Protein AF-A0A9X4FGM4-F1 (afdb_monomer)

Solvent-accessible surface area (backbone atoms only — not comparable to full-atom values): 10279 Å² total; per-residue (Å²): 134,78,68,78,56,78,51,83,60,66,92,68,90,66,92,83,73,80,74,96,60,88,72,71,85,72,79,73,73,54,65,43,44,48,38,51,39,52,28,69,88,76,61,44,23,30,30,37,65,46,74,53,48,68,68,55,47,49,51,38,71,42,81,42,56,21,63,42,98,87,69,48,78,53,60,82,31,46,36,78,42,80,44,76,50,78,39,76,88,40,33,34,37,36,30,43,30,38,48,74,35,33,28,45,73,53,75,38,69,45,71,40,80,47,83,37,43,97,84,68,48,40,59,68,69,50,69,38,90,89,20,75,43,57,55,49,53,51,54,30,56,77,68,76,46,80,72,73,74,75,60,62,82,64,71,73,61,84,86,71,99,46,58,78,38,76,73,126

Nearest PDB structures (foldseek):
  7z6a-assembly1_A  TM=3.683E-01  e=1.193E+00  Weissella viridescens
  1xe4-assembly1_A  TM=3.041E-01  e=6.621E-01  Weissella viridescens

Sequence (168 aa):
FLLVMIHLISDCTHLTQCPKLLVRIIKLPPDALYLYWVSLINTQFYVTKYTVSEDVKSLMARKSLYQNRDGSLGNVCYRTEFVFGLLPNGQAKVWLRGCGEIIYLTELAPDKVMDRDSHGFGVEKYKQPGSSLERIHKRAEDAGVLIDPIPWDKVNKVYSMEEIKPLN

Structure (mmCIF, N/CA/C/O backbone):
data_AF-A0A9X4FGM4-F1
#
_entry.id   AF-A0A9X4FGM4-F1
#
loop_
_atom_site.group_PDB
_atom_site.id
_atom_site.type_symbol
_atom_site.label_atom_id
_atom_site.label_alt_id
_atom_site.label_comp_id
_atom_site.label_asym_id
_atom_site.label_entity_id
_atom_site.label_seq_id
_atom_site.pdbx_PDB_ins_code
_atom_site.Cartn_x
_atom_site.Cartn_y
_atom_site.Cartn_z
_atom_site.occupancy
_atom_site.B_iso_or_equiv
_atom_site.auth_seq_id
_atom_site.auth_comp_id
_atom_site.auth_asym_id
_atom_site.auth_atom_id
_atom_site.pdbx_PDB_model_num
ATOM 1 N N . PHE A 1 1 ? 0.627 7.701 11.545 1.00 33.66 1 PHE A N 1
ATOM 2 C CA . PHE A 1 1 ? 0.024 6.738 10.614 1.00 33.66 1 PHE A CA 1
ATOM 3 C C . PHE A 1 1 ? 0.966 5.559 10.470 1.00 33.66 1 PHE A C 1
ATOM 5 O O . PHE A 1 1 ? 2.142 5.798 10.240 1.00 33.66 1 PHE A O 1
ATOM 12 N N . LEU A 1 2 ? 0.428 4.344 10.631 1.00 32.22 2 LEU A N 1
ATOM 13 C CA . LEU A 1 2 ? 1.041 3.039 10.351 1.00 32.22 2 LEU A CA 1
ATOM 14 C C . LEU A 1 2 ? 2.107 2.500 11.332 1.00 32.22 2 LEU A C 1
ATOM 16 O O . LEU A 1 2 ? 3.240 2.967 11.374 1.00 32.22 2 LEU A O 1
ATOM 20 N N . LEU A 1 3 ? 1.739 1.443 12.067 1.00 26.88 3 LEU A N 1
ATOM 21 C CA . LEU A 1 3 ? 2.671 0.403 12.506 1.00 26.88 3 LEU A CA 1
ATOM 22 C C . LEU A 1 3 ? 2.619 -0.684 11.424 1.00 26.88 3 LEU A C 1
ATOM 24 O O . LEU A 1 3 ? 1.567 -1.285 11.216 1.00 26.88 3 LEU A O 1
ATOM 28 N N . VAL A 1 4 ? 3.718 -0.885 10.699 1.00 33.59 4 VAL A N 1
ATOM 29 C CA . VAL A 1 4 ? 3.819 -1.894 9.638 1.00 33.59 4 VAL A CA 1
ATOM 30 C C . VAL A 1 4 ? 4.694 -3.022 10.153 1.00 33.59 4 VAL A C 1
ATOM 32 O O . VAL A 1 4 ? 5.883 -2.815 10.382 1.00 33.59 4 VAL A O 1
ATOM 35 N N . MET A 1 5 ? 4.128 -4.215 10.316 1.00 29.6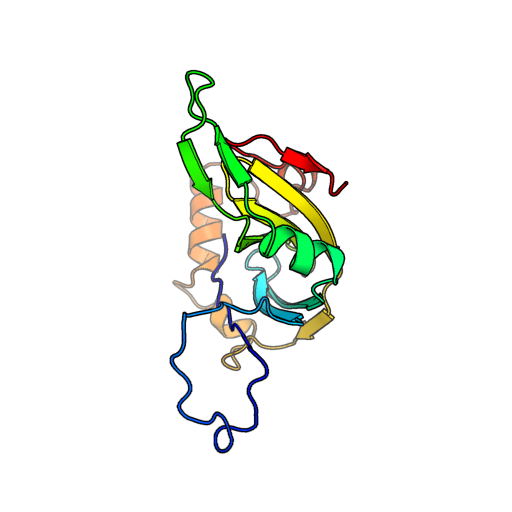6 5 MET A N 1
ATOM 36 C CA . MET A 1 5 ? 4.920 -5.426 10.500 1.00 29.66 5 MET A CA 1
ATOM 37 C C . MET A 1 5 ? 4.935 -6.188 9.173 1.00 29.66 5 MET A C 1
ATOM 39 O O . MET A 1 5 ? 4.004 -6.922 8.849 1.00 29.66 5 MET A O 1
ATOM 43 N N . ILE A 1 6 ? 5.982 -5.976 8.374 1.00 35.44 6 ILE A N 1
ATOM 44 C CA . ILE A 1 6 ? 6.169 -6.688 7.106 1.00 35.44 6 ILE A CA 1
ATOM 45 C C . ILE A 1 6 ? 6.677 -8.095 7.426 1.00 35.44 6 ILE A C 1
ATOM 47 O O . ILE A 1 6 ? 7.819 -8.256 7.849 1.00 35.44 6 ILE A O 1
ATOM 51 N N . HIS A 1 7 ? 5.842 -9.113 7.218 1.00 29.67 7 HIS A N 1
ATOM 52 C CA . HIS A 1 7 ? 6.303 -10.498 7.136 1.00 29.67 7 HIS A CA 1
ATOM 53 C C . HIS A 1 7 ? 6.550 -10.834 5.666 1.00 29.67 7 HIS A C 1
ATOM 55 O O . HIS A 1 7 ? 5.620 -11.098 4.908 1.00 29.67 7 HIS A O 1
ATOM 61 N N . LEU A 1 8 ? 7.817 -10.812 5.252 1.00 30.48 8 LEU A N 1
ATOM 62 C CA . LEU A 1 8 ? 8.217 -11.361 3.960 1.00 30.48 8 LEU A CA 1
ATOM 63 C C . LEU A 1 8 ? 8.234 -12.887 4.082 1.00 30.48 8 LEU A C 1
ATOM 65 O O . LEU A 1 8 ? 9.205 -13.464 4.565 1.00 30.48 8 LEU A O 1
ATOM 69 N N . ILE A 1 9 ? 7.146 -13.540 3.676 1.00 30.62 9 ILE A N 1
ATOM 70 C CA . ILE A 1 9 ? 7.119 -14.996 3.526 1.00 30.62 9 ILE A CA 1
ATOM 71 C C . ILE A 1 9 ? 7.691 -15.301 2.139 1.00 30.62 9 ILE A C 1
ATOM 73 O O . ILE A 1 9 ? 7.006 -15.172 1.131 1.00 30.62 9 ILE A O 1
ATOM 77 N N . SER A 1 10 ? 8.977 -15.644 2.084 1.00 31.16 10 SER A N 1
ATOM 78 C CA . SER A 1 10 ? 9.527 -16.378 0.944 1.00 31.16 10 SER A CA 1
ATOM 79 C C . SER A 1 10 ? 9.194 -17.841 1.193 1.00 31.16 10 SER A C 1
ATOM 81 O O . SER A 1 10 ? 9.703 -18.406 2.161 1.00 31.16 10 SER A O 1
ATOM 83 N N . ASP A 1 11 ? 8.351 -18.452 0.362 1.00 29.97 11 ASP A N 1
ATOM 84 C CA . ASP A 1 11 ? 8.099 -19.895 0.409 1.00 29.97 11 ASP A CA 1
ATOM 85 C C . ASP A 1 11 ? 9.379 -20.657 0.019 1.00 29.97 11 ASP A C 1
ATOM 87 O O . ASP A 1 11 ? 9.594 -21.068 -1.114 1.00 29.97 11 ASP A O 1
ATOM 91 N N . CYS A 1 12 ? 10.268 -20.824 0.996 1.00 34.38 12 CYS A N 1
ATOM 92 C CA . CYS A 1 12 ? 11.332 -21.821 1.021 1.00 34.38 12 CYS A CA 1
ATOM 93 C C . CYS A 1 12 ? 11.010 -22.808 2.150 1.00 34.38 12 CYS A C 1
ATOM 95 O O . CYS A 1 12 ? 11.758 -22.952 3.115 1.00 34.38 12 CYS A O 1
ATOM 97 N N . THR A 1 13 ? 9.857 -23.467 2.066 1.00 35.91 13 THR A N 1
ATOM 98 C CA . THR A 1 13 ? 9.323 -24.358 3.110 1.00 35.91 13 THR A CA 1
ATOM 99 C C . THR A 1 13 ? 9.940 -25.765 3.130 1.00 35.91 13 THR A C 1
ATOM 101 O O . THR A 1 13 ? 9.464 -26.624 3.862 1.00 35.91 13 THR A O 1
ATOM 104 N N . HIS A 1 14 ? 11.057 -26.011 2.432 1.00 32.16 14 HIS A N 1
ATOM 105 C CA . HIS A 1 14 ? 11.819 -27.267 2.535 1.00 32.16 14 HIS A CA 1
ATOM 106 C C . HIS A 1 14 ? 13.335 -27.022 2.695 1.00 32.16 14 HIS A C 1
ATOM 108 O O . HIS A 1 14 ? 14.132 -27.165 1.769 1.00 32.16 14 HIS A O 1
ATOM 114 N N . LEU A 1 15 ? 13.744 -26.668 3.917 1.00 38.03 15 LEU A N 1
ATOM 115 C CA . LEU A 1 15 ? 15.121 -26.351 4.342 1.00 38.03 15 LEU A CA 1
ATOM 116 C C . LEU A 1 15 ? 16.092 -27.556 4.443 1.00 38.03 15 LEU A C 1
ATOM 118 O O . LEU A 1 15 ? 16.985 -27.559 5.285 1.00 38.03 15 LEU A O 1
ATOM 122 N N . THR A 1 16 ? 15.992 -28.571 3.581 1.00 36.44 16 THR A N 1
ATOM 123 C CA . THR A 1 16 ? 16.979 -29.679 3.554 1.00 36.44 16 THR A CA 1
ATOM 124 C C . THR A 1 16 ? 17.571 -29.998 2.182 1.00 36.44 16 THR A C 1
ATOM 126 O O . THR A 1 16 ? 18.468 -30.835 2.104 1.00 36.44 16 THR A O 1
ATOM 129 N N . GLN A 1 17 ? 17.171 -29.310 1.106 1.00 38.75 17 GLN A N 1
ATOM 130 C CA . GLN A 1 17 ? 17.656 -29.607 -0.254 1.00 38.75 17 GLN A CA 1
ATOM 131 C C . GLN A 1 17 ? 18.083 -28.381 -1.076 1.00 38.75 17 GLN A C 1
ATOM 133 O O . GLN A 1 17 ? 17.925 -28.359 -2.291 1.00 38.75 17 GLN A O 1
ATOM 138 N N . CYS A 1 18 ? 18.717 -27.384 -0.456 1.00 40.72 18 CYS A N 1
ATOM 139 C CA . CYS A 1 18 ? 19.573 -26.471 -1.221 1.00 40.72 18 CYS A CA 1
ATOM 140 C C . CYS A 1 18 ? 21.009 -27.024 -1.226 1.00 40.72 18 CYS A C 1
ATOM 142 O O . CYS A 1 18 ? 21.715 -26.861 -0.225 1.00 40.72 18 CYS A O 1
ATOM 144 N N . PRO A 1 19 ? 21.469 -27.708 -2.297 1.00 35.81 19 PRO A N 1
ATOM 145 C CA . PRO A 1 19 ? 22.869 -28.089 -2.408 1.00 35.81 19 PRO A CA 1
ATOM 146 C C . PRO A 1 19 ? 23.739 -26.831 -2.361 1.00 35.81 19 PRO A C 1
ATOM 148 O O . PRO A 1 19 ? 23.374 -25.791 -2.911 1.00 35.81 19 PRO A O 1
ATOM 151 N N . LYS A 1 20 ? 24.890 -26.939 -1.686 1.00 38.44 20 LYS A N 1
ATOM 152 C CA . LYS A 1 20 ? 25.944 -25.918 -1.595 1.00 38.44 20 LYS A CA 1
ATOM 153 C C . LYS A 1 20 ? 26.504 -25.600 -2.988 1.00 38.44 20 LYS A C 1
ATOM 155 O O . LYS A 1 20 ? 27.610 -26.003 -3.331 1.00 38.44 20 LYS A O 1
ATOM 160 N N . LEU A 1 21 ? 25.743 -24.885 -3.800 1.00 33.44 21 LEU A N 1
ATOM 161 C CA . LEU A 1 21 ? 26.220 -24.224 -4.998 1.00 33.44 21 LEU A CA 1
ATOM 162 C C . LEU A 1 21 ? 26.424 -22.765 -4.643 1.00 33.44 21 LEU A C 1
ATOM 164 O O . LEU A 1 21 ? 25.517 -22.125 -4.128 1.00 33.44 21 LEU A O 1
ATOM 168 N N . LEU A 1 22 ? 27.642 -22.295 -4.898 1.00 35.16 22 LEU A N 1
ATOM 169 C CA . LEU A 1 22 ? 28.098 -20.910 -4.899 1.00 35.16 22 LEU A CA 1
ATOM 170 C C . LEU A 1 22 ? 26.933 -19.915 -5.103 1.00 35.16 22 LEU A C 1
ATOM 172 O O . LEU A 1 22 ? 26.579 -19.567 -6.231 1.00 35.16 22 LEU A O 1
ATOM 176 N N . VAL A 1 23 ? 26.305 -19.482 -4.006 1.00 36.06 23 VAL A N 1
ATOM 177 C CA . VAL A 1 23 ? 25.155 -18.579 -4.054 1.00 36.06 23 VAL A CA 1
ATOM 178 C C . VAL A 1 23 ? 25.706 -17.197 -4.381 1.00 36.06 23 VAL A C 1
ATOM 180 O O . VAL A 1 23 ? 25.974 -16.382 -3.501 1.00 36.06 23 VAL A O 1
ATOM 183 N N . ARG A 1 24 ? 25.856 -16.891 -5.677 1.00 33.12 24 ARG A N 1
ATOM 184 C CA . ARG A 1 24 ? 25.523 -15.533 -6.114 1.00 33.12 24 ARG A CA 1
ATOM 185 C C . ARG A 1 24 ? 24.129 -15.303 -5.555 1.00 33.12 24 ARG A C 1
ATOM 187 O O . ARG A 1 24 ? 23.237 -16.083 -5.869 1.00 33.12 24 ARG A O 1
ATOM 194 N N . ILE A 1 25 ? 23.968 -14.322 -4.672 1.00 36.69 25 ILE A N 1
ATOM 195 C CA . ILE A 1 25 ? 22.678 -13.979 -4.071 1.00 36.69 25 ILE A CA 1
ATOM 196 C C . ILE A 1 25 ? 21.771 -13.494 -5.207 1.00 36.69 25 ILE A C 1
ATOM 198 O O . ILE A 1 25 ? 21.671 -12.303 -5.487 1.00 36.69 25 ILE A O 1
ATOM 202 N N . ILE A 1 26 ? 21.159 -14.434 -5.920 1.00 42.47 26 ILE A N 1
ATOM 203 C CA . ILE A 1 26 ? 20.037 -14.180 -6.801 1.00 42.47 26 ILE A CA 1
ATOM 204 C C . ILE A 1 26 ? 18.878 -14.008 -5.829 1.00 42.47 26 ILE A C 1
ATOM 206 O O . ILE A 1 26 ? 18.344 -14.982 -5.306 1.00 42.47 26 ILE A O 1
ATOM 210 N N . LYS A 1 27 ? 18.553 -12.753 -5.503 1.00 53.34 27 LYS A N 1
ATOM 211 C CA . LYS A 1 27 ? 17.292 -12.432 -4.835 1.00 53.34 27 LYS A CA 1
ATOM 212 C C . LYS A 1 27 ? 16.185 -12.780 -5.826 1.00 53.34 27 LYS A C 1
ATOM 214 O O . LYS A 1 27 ? 15.872 -11.971 -6.694 1.00 53.34 27 LYS A O 1
ATOM 219 N N . LEU A 1 28 ? 15.672 -14.006 -5.758 1.00 64.06 28 LEU A N 1
ATOM 220 C CA . LEU A 1 28 ? 14.486 -14.373 -6.518 1.00 64.06 28 LEU A CA 1
ATOM 221 C C . LEU A 1 28 ? 13.315 -13.537 -5.978 1.00 64.06 28 LEU A C 1
ATOM 223 O O . LEU A 1 28 ? 13.162 -13.439 -4.756 1.00 64.06 28 LEU A O 1
ATOM 227 N N . PRO A 1 29 ? 12.542 -12.872 -6.851 1.00 74.06 29 PRO A N 1
ATOM 228 C CA . PRO A 1 29 ? 11.355 -12.154 -6.417 1.00 74.06 29 PRO A CA 1
ATOM 229 C C . PRO A 1 29 ? 10.342 -13.149 -5.824 1.00 74.06 29 PRO A C 1
ATOM 231 O O . PRO A 1 29 ? 10.211 -14.255 -6.349 1.00 74.06 29 PRO A O 1
ATOM 234 N N . PRO A 1 30 ? 9.652 -12.795 -4.725 1.00 83.19 30 PRO A N 1
ATOM 235 C CA . PRO A 1 30 ? 8.686 -13.685 -4.089 1.00 83.19 30 PRO A CA 1
ATOM 236 C C . PRO A 1 30 ? 7.471 -13.909 -4.995 1.00 83.19 30 PRO A C 1
ATOM 238 O O . PRO A 1 30 ? 7.131 -13.045 -5.799 1.00 83.19 30 PRO A O 1
ATOM 241 N N . ASP A 1 31 ? 6.777 -15.034 -4.824 1.00 88.69 31 ASP A N 1
ATOM 242 C CA . ASP A 1 31 ? 5.521 -15.303 -5.539 1.00 88.69 31 ASP A CA 1
ATOM 243 C C . ASP A 1 31 ? 4.346 -14.500 -4.971 1.00 88.69 31 ASP A C 1
ATOM 245 O O . ASP A 1 31 ? 3.447 -14.082 -5.703 1.00 88.69 31 ASP A O 1
ATOM 249 N N . ALA A 1 32 ? 4.358 -14.243 -3.662 1.00 91.31 32 ALA A N 1
ATOM 250 C CA . ALA A 1 32 ? 3.354 -13.432 -2.997 1.00 91.31 32 ALA A CA 1
ATOM 251 C C . ALA A 1 32 ? 3.929 -12.656 -1.808 1.00 91.31 32 ALA A C 1
ATOM 253 O O . ALA A 1 32 ? 4.895 -13.066 -1.168 1.00 91.31 32 ALA A O 1
ATOM 254 N N . LEU A 1 33 ? 3.290 -11.534 -1.492 1.00 90.62 33 LEU A N 1
ATOM 255 C CA . LEU A 1 33 ? 3.550 -10.721 -0.312 1.00 90.62 33 LEU A CA 1
ATOM 256 C C . LEU A 1 33 ? 2.293 -10.669 0.546 1.00 90.62 33 LEU A C 1
ATOM 258 O O . LEU A 1 33 ? 1.208 -10.378 0.039 1.00 90.62 33 LEU A O 1
ATOM 262 N N . TYR A 1 34 ? 2.460 -10.902 1.845 1.00 91.62 34 TYR A N 1
ATOM 263 C CA . TYR A 1 34 ? 1.404 -10.740 2.836 1.00 91.62 34 TYR A CA 1
ATOM 264 C C . TYR A 1 34 ? 1.767 -9.614 3.790 1.00 91.62 34 TYR A C 1
ATOM 266 O O . TYR A 1 34 ? 2.865 -9.576 4.347 1.00 91.62 34 TYR A O 1
ATOM 274 N N . LEU A 1 35 ? 0.820 -8.712 4.004 1.00 91.88 35 LEU A N 1
ATOM 275 C CA . LEU A 1 35 ? 0.962 -7.633 4.958 1.00 91.88 35 LEU A CA 1
ATOM 276 C C . LEU A 1 35 ? -0.182 -7.664 5.960 1.00 91.88 35 LEU A C 1
ATOM 278 O O . LEU A 1 35 ? -1.341 -7.518 5.587 1.00 91.88 35 LEU A O 1
ATOM 282 N N . TYR A 1 36 ? 0.172 -7.802 7.232 1.00 92.44 36 TYR A N 1
ATOM 283 C CA . TYR A 1 36 ? -0.750 -7.697 8.354 1.00 92.44 36 TYR A CA 1
ATOM 284 C C . TYR A 1 36 ? -0.599 -6.309 8.955 1.00 92.44 36 TYR A C 1
ATOM 286 O O . TYR A 1 36 ? 0.508 -5.899 9.317 1.00 92.44 36 TYR A O 1
ATOM 294 N N . TRP A 1 37 ? -1.694 -5.562 9.034 1.00 91.00 37 TRP A N 1
ATOM 295 C CA . TRP A 1 37 ? -1.635 -4.180 9.483 1.00 91.00 37 TRP A CA 1
ATOM 296 C C . TRP A 1 37 ? -2.933 -3.731 10.145 1.00 91.00 37 TRP A C 1
ATOM 298 O O . TRP A 1 37 ? -4.001 -4.313 9.961 1.00 91.00 37 TRP A O 1
ATOM 308 N N . VAL A 1 38 ? -2.812 -2.679 10.951 1.00 89.25 38 VAL A N 1
ATOM 309 C CA . VAL A 1 38 ? -3.928 -2.096 11.695 1.00 89.25 38 VAL A CA 1
ATOM 310 C C . VAL A 1 38 ? -4.160 -0.687 11.188 1.00 89.25 38 VAL A C 1
ATOM 312 O O . VAL A 1 38 ? -3.262 0.162 11.230 1.00 89.25 38 VAL A O 1
ATOM 315 N N . SER A 1 39 ? -5.374 -0.420 10.726 1.00 86.94 39 SER A N 1
ATOM 316 C CA . SER A 1 39 ? -5.808 0.946 10.488 1.00 86.94 39 SER A CA 1
ATOM 317 C C . SER A 1 39 ? -6.140 1.575 11.831 1.00 86.94 39 SER A C 1
ATOM 319 O O . SER A 1 39 ? -7.135 1.233 12.459 1.00 86.94 39 SER A O 1
ATOM 321 N N . LEU A 1 40 ? -5.297 2.502 12.286 1.00 82.25 40 LEU A N 1
ATOM 322 C CA . LEU A 1 40 ? -5.530 3.186 13.557 1.00 82.25 40 LEU A CA 1
ATOM 323 C C . LEU A 1 40 ? -6.751 4.117 13.501 1.00 82.25 40 LEU A C 1
ATOM 325 O O . LEU A 1 40 ? -7.358 4.327 14.535 1.00 82.25 40 LEU A O 1
ATOM 329 N N . ILE A 1 41 ? -7.161 4.627 12.332 1.00 78.75 41 ILE A N 1
ATOM 330 C CA . ILE A 1 41 ? -8.301 5.561 12.262 1.00 78.75 41 ILE A CA 1
ATOM 331 C C . ILE A 1 41 ? -9.624 4.875 12.625 1.00 78.75 41 ILE A C 1
ATOM 333 O O . ILE A 1 41 ? -10.357 5.370 13.467 1.00 78.75 41 ILE A O 1
ATOM 337 N N . ASN A 1 42 ? -9.930 3.729 12.012 1.00 81.50 42 ASN A N 1
ATOM 338 C CA . ASN A 1 42 ? -11.151 2.961 12.301 1.00 81.50 42 ASN A CA 1
ATOM 339 C C . ASN A 1 42 ? -10.904 1.748 13.210 1.00 81.50 42 ASN A C 1
ATOM 341 O O . ASN A 1 42 ? -11.820 0.973 13.452 1.00 81.50 42 ASN A O 1
ATOM 345 N N . THR A 1 43 ? -9.679 1.589 13.721 1.00 85.88 43 THR A N 1
ATOM 346 C CA . THR A 1 43 ? -9.242 0.464 14.568 1.00 85.88 43 THR A CA 1
ATOM 347 C C . THR A 1 43 ? -9.661 -0.899 14.004 1.00 85.88 43 THR A C 1
ATOM 349 O O . THR A 1 43 ? -10.206 -1.739 14.715 1.00 85.88 43 THR A O 1
ATOM 352 N N . GLN A 1 44 ? -9.407 -1.105 12.710 1.00 90.50 44 GLN A N 1
ATOM 353 C CA . GLN A 1 44 ? -9.689 -2.358 12.010 1.00 90.50 44 GLN A CA 1
ATOM 354 C C . GLN A 1 44 ? -8.389 -3.058 11.600 1.00 90.50 44 GLN A C 1
ATOM 356 O O . GLN A 1 44 ? -7.404 -2.413 11.227 1.00 90.50 44 GLN A O 1
ATOM 361 N N . PHE A 1 45 ? -8.400 -4.387 11.667 1.00 93.75 45 PHE A N 1
ATOM 362 C CA . PHE A 1 45 ? -7.261 -5.251 11.368 1.00 93.75 45 PHE A CA 1
ATOM 363 C C . PHE A 1 45 ? -7.416 -5.855 9.975 1.00 93.75 45 PHE A C 1
ATOM 365 O O . PHE A 1 45 ? -8.438 -6.479 9.681 1.00 93.75 45 PHE A O 1
ATOM 372 N N . TYR A 1 46 ? -6.408 -5.677 9.127 1.00 94.94 46 TYR A N 1
ATOM 373 C CA . TYR A 1 46 ? -6.454 -6.083 7.729 1.00 94.94 46 TYR A CA 1
ATOM 374 C C . TYR A 1 46 ? -5.271 -6.969 7.358 1.00 94.94 46 TYR A C 1
ATOM 376 O O . TYR A 1 46 ? -4.157 -6.818 7.868 1.00 94.94 46 TYR A O 1
ATOM 384 N N . VAL A 1 47 ? -5.528 -7.860 6.406 1.00 95.56 47 VAL A N 1
ATOM 385 C CA . VAL A 1 47 ? -4.506 -8.583 5.655 1.00 95.56 47 VAL A CA 1
ATOM 386 C C . VAL A 1 47 ? -4.564 -8.109 4.214 1.00 95.56 47 VAL A C 1
ATOM 388 O O . VAL A 1 47 ? -5.621 -8.139 3.589 1.00 95.56 47 VAL A O 1
ATOM 391 N N . THR A 1 48 ? -3.428 -7.692 3.672 1.00 94.81 48 THR A N 1
ATOM 392 C CA . THR A 1 48 ? -3.250 -7.422 2.244 1.00 94.81 48 THR A CA 1
ATOM 393 C C . THR A 1 48 ? -2.417 -8.545 1.647 1.00 94.81 48 THR A C 1
ATOM 395 O O . THR A 1 48 ? -1.341 -8.850 2.161 1.00 94.81 48 THR A O 1
ATOM 398 N N . LYS A 1 49 ? -2.893 -9.136 0.550 1.00 95.62 49 LYS A N 1
ATOM 399 C CA . LYS A 1 49 ? -2.158 -10.130 -0.232 1.00 95.62 49 LYS A CA 1
ATOM 400 C C . LYS A 1 49 ? -1.894 -9.586 -1.628 1.00 95.62 49 LYS A C 1
ATOM 402 O O . LYS A 1 49 ? -2.832 -9.266 -2.351 1.00 95.62 49 LYS A O 1
ATOM 407 N N . TYR A 1 50 ? -0.629 -9.540 -2.026 1.00 95.25 50 TYR A N 1
ATOM 408 C CA . TYR A 1 50 ? -0.230 -9.229 -3.394 1.00 95.25 50 TYR A CA 1
ATOM 409 C C . TYR A 1 50 ? 0.423 -10.453 -4.030 1.00 95.25 50 TYR A C 1
ATOM 411 O O . TYR A 1 50 ? 1.424 -10.943 -3.516 1.00 95.25 50 TYR A O 1
ATOM 419 N N . THR A 1 51 ? -0.137 -10.946 -5.133 1.00 95.44 51 THR A N 1
ATOM 420 C CA . THR A 1 51 ? 0.489 -12.005 -5.941 1.00 95.44 51 THR A CA 1
ATOM 421 C C . THR A 1 51 ? 1.358 -11.338 -6.999 1.00 95.44 51 THR A C 1
ATOM 423 O O . THR A 1 51 ? 0.861 -10.508 -7.759 1.00 95.44 51 THR A O 1
ATOM 426 N N . VAL A 1 52 ? 2.648 -11.665 -7.036 1.00 92.25 52 VAL A N 1
ATOM 427 C CA . VAL A 1 52 ? 3.605 -11.024 -7.943 1.00 92.25 52 VAL A CA 1
ATOM 428 C C . VAL A 1 52 ? 3.496 -11.680 -9.318 1.00 92.25 52 VAL A C 1
ATOM 430 O O . VAL A 1 52 ? 3.816 -12.857 -9.472 1.00 92.25 52 VAL A O 1
ATOM 433 N N . SER A 1 53 ? 3.038 -10.927 -10.319 1.00 94.06 53 SER A N 1
ATOM 434 C CA . SER A 1 53 ? 2.935 -11.427 -11.694 1.00 94.06 53 SER A CA 1
ATOM 435 C C . SER A 1 53 ? 4.310 -11.668 -12.319 1.00 94.06 53 SER A C 1
ATOM 437 O O . SER A 1 53 ? 5.302 -11.042 -11.936 1.00 94.06 53 SER A O 1
ATOM 439 N N . GLU A 1 54 ? 4.367 -12.534 -13.331 1.00 92.25 54 GLU A N 1
ATOM 440 C CA . GLU A 1 54 ? 5.600 -12.791 -14.085 1.00 92.25 54 GLU A CA 1
ATOM 441 C C . GLU A 1 54 ? 6.157 -11.522 -14.748 1.00 92.25 54 GLU A C 1
ATOM 443 O O . GLU A 1 54 ? 7.371 -11.327 -14.759 1.00 92.25 54 GLU A O 1
ATOM 448 N N . ASP A 1 55 ? 5.298 -10.601 -15.198 1.00 93.31 55 ASP A N 1
ATOM 449 C CA . ASP A 1 55 ? 5.728 -9.308 -15.748 1.00 93.31 55 ASP A CA 1
ATOM 450 C C . ASP A 1 55 ? 6.460 -8.466 -14.702 1.00 93.31 55 ASP A C 1
ATOM 452 O O . ASP A 1 55 ? 7.513 -7.887 -14.977 1.00 93.31 55 ASP A O 1
ATOM 456 N N . VAL A 1 56 ? 5.959 -8.451 -13.463 1.00 93.00 56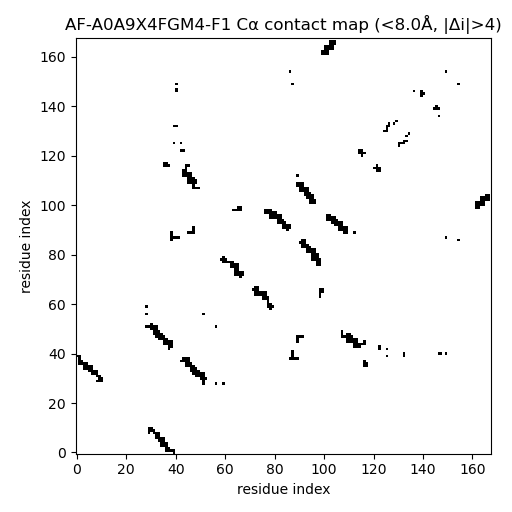 VAL A N 1
ATOM 457 C CA . VAL A 1 56 ? 6.614 -7.749 -12.357 1.00 93.00 56 VAL A CA 1
ATOM 458 C C . VAL A 1 56 ? 7.915 -8.448 -11.972 1.00 93.00 56 VAL A C 1
ATOM 460 O O . VAL A 1 56 ? 8.924 -7.771 -11.789 1.00 93.00 56 VAL A O 1
ATOM 463 N N . LYS A 1 57 ? 7.956 -9.786 -11.924 1.00 90.44 57 LYS A N 1
ATOM 464 C CA . LYS A 1 57 ? 9.206 -10.532 -11.681 1.00 90.44 57 LYS A CA 1
ATOM 465 C C . LYS A 1 57 ? 10.252 -10.248 -12.764 1.00 90.44 57 LYS A C 1
ATOM 467 O O . LYS A 1 57 ? 11.416 -9.997 -12.447 1.00 90.44 57 LYS A O 1
ATOM 472 N N . SER A 1 58 ? 9.834 -10.229 -14.028 1.00 90.69 58 SER A N 1
ATOM 473 C CA . SER A 1 58 ? 10.668 -9.885 -15.182 1.00 90.69 58 SER A CA 1
ATOM 474 C C . SER A 1 58 ? 11.199 -8.455 -15.073 1.00 90.69 58 SER A C 1
ATOM 476 O O . SER A 1 58 ? 12.401 -8.216 -15.211 1.00 90.69 58 SER A O 1
ATOM 478 N N . LEU A 1 59 ? 10.335 -7.503 -14.713 1.00 90.19 59 LEU A N 1
ATOM 479 C CA . LEU A 1 59 ? 10.701 -6.108 -14.490 1.00 90.19 59 LEU A CA 1
ATOM 480 C C . LEU A 1 59 ? 11.711 -5.943 -13.344 1.00 90.19 59 LEU A C 1
ATOM 482 O O . LEU A 1 59 ? 12.661 -5.168 -13.474 1.00 90.19 59 LEU A O 1
ATOM 486 N N . MET A 1 60 ? 11.547 -6.690 -12.250 1.00 89.62 60 MET A N 1
ATOM 487 C CA . MET A 1 60 ? 12.487 -6.704 -11.124 1.00 89.62 60 MET A CA 1
ATOM 488 C C . MET A 1 60 ? 13.854 -7.282 -11.520 1.00 89.62 60 MET A C 1
ATOM 490 O O . MET A 1 60 ? 14.888 -6.795 -11.061 1.00 89.62 60 MET A O 1
ATOM 494 N N . ALA A 1 61 ? 13.876 -8.297 -12.389 1.00 88.75 61 ALA A N 1
ATOM 495 C CA . ALA A 1 61 ? 15.098 -8.924 -12.894 1.00 88.75 61 ALA A CA 1
ATOM 496 C C . ALA A 1 61 ? 15.795 -8.104 -13.998 1.00 88.75 61 ALA A C 1
ATOM 498 O O . ALA A 1 61 ? 16.987 -8.297 -14.271 1.00 88.75 61 ALA A O 1
ATOM 499 N N . ARG A 1 62 ? 15.074 -7.180 -14.642 1.00 88.88 62 ARG A N 1
ATOM 500 C CA . ARG A 1 62 ? 15.590 -6.369 -15.744 1.00 88.88 62 ARG A CA 1
ATOM 501 C C . ARG A 1 62 ? 16.587 -5.324 -15.245 1.00 88.88 62 ARG A C 1
ATOM 503 O O . ARG A 1 62 ? 16.245 -4.389 -14.521 1.00 88.88 62 ARG A O 1
ATOM 510 N N . LYS A 1 63 ? 17.825 -5.441 -15.730 1.00 89.31 63 LYS A N 1
ATOM 511 C CA . LYS A 1 63 ? 18.866 -4.420 -15.560 1.00 89.31 63 LYS A CA 1
ATOM 512 C C . LYS A 1 63 ? 18.432 -3.102 -16.191 1.00 89.31 63 LYS A C 1
ATOM 514 O O . LYS A 1 63 ? 17.962 -3.075 -17.327 1.00 89.31 63 LYS A O 1
ATOM 519 N N . SER A 1 64 ? 18.667 -2.016 -15.473 1.00 86.94 64 SER A N 1
ATOM 520 C CA . SER A 1 64 ? 18.524 -0.649 -15.966 1.00 86.94 64 SER A CA 1
ATOM 521 C C . SER A 1 64 ? 19.719 0.180 -15.513 1.00 86.94 64 SER A C 1
ATOM 523 O O . SER A 1 64 ? 20.548 -0.292 -14.734 1.00 86.94 64 SER A O 1
ATOM 525 N N . LEU A 1 65 ? 19.819 1.405 -16.010 1.00 85.00 65 LEU A N 1
ATOM 526 C CA . LEU A 1 65 ? 20.793 2.384 -15.547 1.00 85.00 65 LEU A CA 1
ATOM 527 C C . LEU A 1 65 ? 20.050 3.469 -14.779 1.00 85.00 65 LEU A C 1
ATOM 529 O O . LEU A 1 65 ? 18.951 3.861 -15.172 1.00 85.00 65 LEU A O 1
ATOM 533 N N . TYR A 1 66 ? 20.629 3.908 -13.666 1.00 78.94 66 TYR A N 1
ATOM 534 C CA . TYR A 1 66 ? 20.105 5.048 -12.928 1.00 78.94 66 TYR A CA 1
ATOM 535 C C . TYR A 1 66 ? 20.348 6.321 -13.741 1.00 78.94 66 TYR A C 1
ATOM 537 O O . TYR A 1 66 ? 21.467 6.530 -14.205 1.00 78.94 66 TYR A O 1
ATOM 545 N N . GLN A 1 67 ? 19.339 7.172 -13.911 1.00 77.56 67 GLN A N 1
ATOM 546 C CA . GLN A 1 67 ? 19.534 8.471 -14.548 1.00 77.56 67 GLN A CA 1
ATOM 547 C C . GLN A 1 67 ? 19.838 9.518 -13.475 1.00 77.56 67 GLN A C 1
ATOM 549 O O . GLN A 1 67 ? 19.033 9.777 -12.581 1.00 77.56 67 GLN A O 1
ATOM 554 N N . ASN A 1 68 ? 21.030 10.102 -13.543 1.00 76.00 68 ASN A N 1
ATOM 555 C CA . ASN A 1 68 ? 21.433 11.177 -12.648 1.00 76.00 68 ASN A CA 1
ATOM 556 C C . ASN A 1 68 ? 20.632 12.455 -12.940 1.00 76.00 68 ASN A C 1
ATOM 558 O O . ASN A 1 68 ? 20.048 12.621 -14.010 1.00 76.00 68 ASN A O 1
ATOM 562 N N . ARG A 1 69 ? 20.636 13.401 -11.991 1.00 75.38 69 ARG A N 1
ATOM 563 C CA . ARG A 1 69 ? 19.926 14.687 -12.138 1.00 75.38 69 ARG A CA 1
ATOM 564 C C . ARG A 1 69 ? 20.413 15.528 -13.322 1.00 75.38 69 ARG A C 1
ATOM 566 O O . ARG A 1 69 ? 19.659 16.353 -13.816 1.00 75.38 69 ARG A O 1
ATOM 573 N N . ASP A 1 70 ? 21.655 15.329 -13.751 1.00 82.00 70 ASP A N 1
ATOM 574 C CA . ASP A 1 70 ? 22.261 15.978 -14.919 1.00 82.00 70 ASP A CA 1
ATOM 575 C C . ASP A 1 70 ? 21.946 15.257 -16.246 1.00 82.00 70 ASP A C 1
ATOM 577 O O . ASP A 1 70 ? 22.439 15.651 -17.299 1.00 82.00 70 ASP A O 1
ATOM 581 N N . GLY A 1 71 ? 21.135 14.194 -16.206 1.00 77.38 71 GLY A N 1
ATOM 582 C CA . GLY A 1 71 ? 20.771 13.378 -17.361 1.00 77.38 71 GLY A CA 1
ATOM 583 C C . GLY A 1 71 ? 21.791 12.296 -17.724 1.00 77.38 71 GLY A C 1
ATOM 584 O O . GLY A 1 71 ? 21.503 11.491 -18.609 1.00 77.38 71 GLY A O 1
ATOM 585 N N . SER A 1 72 ? 22.944 12.228 -17.048 1.00 83.88 72 SER A N 1
ATOM 586 C CA . SER A 1 72 ? 23.949 11.190 -17.294 1.00 83.88 72 SER A CA 1
ATOM 587 C C . SER A 1 72 ? 23.488 9.815 -16.797 1.00 83.88 72 SER A C 1
ATOM 589 O O . SER A 1 72 ? 22.724 9.692 -15.834 1.00 83.88 72 SER A O 1
ATOM 591 N N . LEU A 1 73 ? 23.958 8.756 -17.461 1.00 83.81 73 LEU A N 1
ATOM 592 C CA . LEU A 1 73 ? 23.686 7.380 -17.055 1.00 83.81 73 LEU A CA 1
ATOM 593 C C . LEU A 1 73 ? 24.685 6.957 -15.974 1.00 83.81 73 LEU A C 1
ATOM 595 O O . LEU A 1 73 ? 25.894 6.939 -16.195 1.00 83.81 73 LEU A O 1
ATOM 599 N N . GLY A 1 74 ? 24.157 6.631 -14.800 1.00 80.06 74 GLY A N 1
ATOM 600 C CA . GLY A 1 74 ? 24.899 6.138 -13.650 1.00 80.06 74 GLY A CA 1
ATOM 60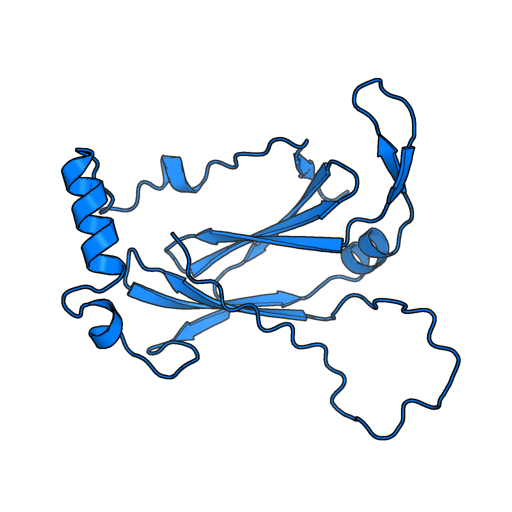1 C C . GLY A 1 74 ? 25.023 4.613 -13.625 1.00 80.06 74 GLY A C 1
ATOM 602 O O . GLY A 1 74 ? 24.994 3.929 -14.646 1.00 80.06 74 GLY A O 1
ATOM 603 N N . ASN A 1 75 ? 25.168 4.071 -12.416 1.00 84.62 75 ASN A N 1
ATOM 604 C CA . ASN A 1 75 ? 25.373 2.641 -12.196 1.00 84.62 75 ASN A CA 1
ATOM 605 C C . ASN A 1 75 ? 24.151 1.791 -12.578 1.00 84.62 75 ASN A C 1
ATOM 607 O O . ASN A 1 75 ? 23.011 2.264 -12.618 1.00 84.62 75 ASN A O 1
ATOM 611 N N . VAL A 1 76 ? 24.407 0.494 -12.788 1.00 86.44 76 VAL A N 1
ATOM 612 C CA . VAL A 1 76 ? 23.356 -0.519 -12.947 1.00 86.44 76 VAL A CA 1
ATOM 613 C C . VAL A 1 76 ? 22.442 -0.511 -11.723 1.00 86.44 76 VAL A C 1
ATOM 615 O O . VAL A 1 76 ? 22.910 -0.561 -10.586 1.00 86.44 76 VAL A O 1
ATOM 618 N N . CYS A 1 77 ? 21.138 -0.492 -11.965 1.00 87.12 77 CYS A N 1
ATOM 619 C CA . CYS A 1 77 ? 20.097 -0.480 -10.950 1.00 87.12 77 CYS A CA 1
ATOM 620 C C . CYS A 1 77 ? 18.982 -1.478 -11.298 1.00 87.12 77 CYS A C 1
ATOM 622 O O . CYS A 1 77 ? 18.862 -1.939 -12.439 1.00 87.12 77 CYS A O 1
ATOM 624 N N . TYR A 1 78 ? 18.158 -1.782 -10.297 1.00 87.56 78 TYR A N 1
ATOM 625 C CA . TYR A 1 78 ? 16.987 -2.648 -10.403 1.00 87.56 78 TYR A CA 1
ATOM 626 C C . TYR A 1 78 ? 15.815 -2.027 -9.639 1.00 87.56 78 TYR A C 1
ATOM 628 O O . TYR A 1 78 ? 16.010 -1.196 -8.748 1.00 87.56 78 TYR A O 1
ATOM 636 N N . ARG A 1 79 ? 14.598 -2.449 -9.982 1.00 89.06 79 ARG A N 1
ATOM 637 C CA . ARG A 1 79 ? 13.360 -2.058 -9.297 1.00 89.06 79 ARG A CA 1
ATOM 638 C C . ARG A 1 79 ? 12.975 -3.197 -8.373 1.00 89.06 79 ARG A C 1
ATOM 640 O O . ARG A 1 79 ? 12.458 -4.199 -8.840 1.00 89.06 79 ARG A O 1
ATOM 647 N N . THR A 1 80 ? 13.324 -3.108 -7.098 1.00 87.31 80 THR A N 1
ATOM 648 C CA . THR A 1 80 ? 13.225 -4.254 -6.171 1.00 87.31 80 THR A CA 1
ATOM 649 C C . THR A 1 80 ? 12.469 -3.935 -4.891 1.00 87.31 80 THR A C 1
ATOM 651 O O . THR A 1 80 ? 12.401 -4.777 -3.999 1.00 87.31 80 THR A O 1
ATOM 654 N N . GLU A 1 81 ? 11.937 -2.723 -4.767 1.00 88.31 81 GLU A N 1
ATOM 655 C CA . GLU A 1 81 ? 11.251 -2.266 -3.565 1.00 88.31 81 GLU A CA 1
ATOM 656 C C . GLU A 1 81 ? 9.750 -2.210 -3.825 1.00 88.31 81 GLU A C 1
ATOM 658 O O . GLU A 1 81 ? 9.292 -1.430 -4.654 1.00 88.31 81 GLU A O 1
ATOM 663 N N . PHE A 1 82 ? 8.970 -3.016 -3.110 1.00 90.69 82 PHE A N 1
ATOM 664 C CA . PHE A 1 82 ? 7.521 -2.852 -3.105 1.00 90.69 82 PHE A CA 1
ATOM 665 C C . PHE A 1 82 ? 7.126 -1.763 -2.114 1.00 90.69 82 PHE A C 1
ATOM 667 O O . PHE A 1 82 ? 7.530 -1.79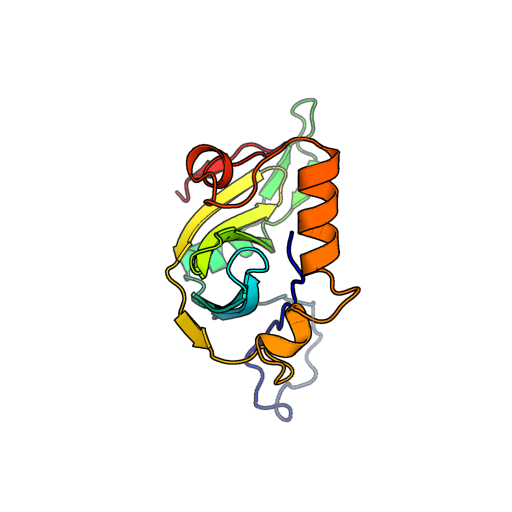0 -0.951 1.00 90.69 82 PHE A O 1
ATOM 674 N N . VAL A 1 83 ? 6.306 -0.825 -2.573 1.00 90.75 83 VAL A N 1
ATOM 675 C CA . VAL A 1 83 ? 5.744 0.249 -1.757 1.00 90.75 83 VAL A CA 1
ATOM 676 C C . VAL A 1 83 ? 4.244 0.026 -1.656 1.00 90.75 83 VAL A C 1
ATOM 678 O O . VAL A 1 83 ? 3.570 -0.125 -2.673 1.00 90.75 83 VAL A O 1
ATOM 681 N N . PHE A 1 84 ? 3.725 0.012 -0.430 1.00 91.56 84 PHE A N 1
ATOM 682 C CA . PHE A 1 84 ? 2.303 -0.168 -0.150 1.00 91.56 84 PHE A CA 1
ATOM 683 C C . PHE A 1 84 ? 1.713 1.108 0.446 1.00 91.56 84 PHE A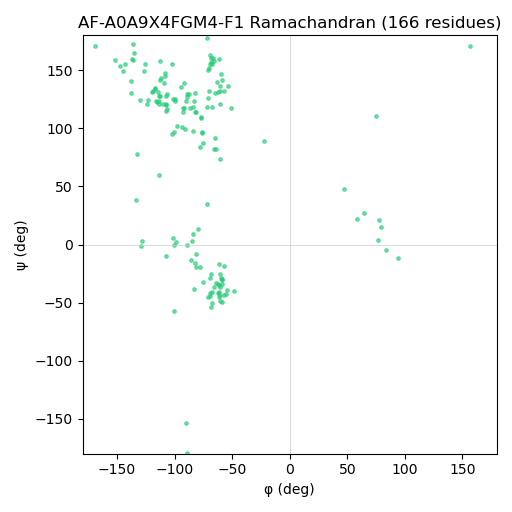 C 1
ATOM 685 O O . PHE A 1 84 ? 2.160 1.589 1.487 1.00 91.56 84 PHE A O 1
ATOM 692 N N . GLY A 1 85 ? 0.681 1.638 -0.200 1.00 90.31 85 GLY A N 1
ATOM 693 C CA . GLY A 1 85 ? -0.134 2.742 0.297 1.00 90.31 85 GLY A CA 1
ATOM 694 C C . GLY A 1 85 ? -1.395 2.178 0.922 1.00 90.31 85 GLY A C 1
ATOM 695 O O . GLY A 1 85 ? -2.305 1.780 0.199 1.00 90.31 85 GLY A O 1
ATOM 696 N N . LEU A 1 86 ? -1.423 2.112 2.253 1.00 90.38 86 LEU A N 1
ATOM 697 C CA . LEU A 1 86 ? -2.504 1.477 3.007 1.00 90.38 86 LEU A CA 1
ATOM 698 C C . LEU A 1 86 ? -3.629 2.479 3.264 1.00 90.38 86 LEU A C 1
ATOM 700 O O . LEU A 1 86 ? -3.429 3.503 3.923 1.00 90.38 86 LEU A O 1
ATOM 704 N N . LEU A 1 87 ? -4.808 2.178 2.728 1.00 89.75 87 LEU A N 1
ATOM 705 C CA . LEU A 1 87 ? -6.001 3.009 2.826 1.00 89.75 87 LEU A CA 1
ATOM 706 C C . LEU A 1 87 ? -6.845 2.548 4.016 1.00 89.75 87 LEU A C 1
ATOM 708 O O . LEU A 1 87 ? -7.075 1.354 4.155 1.00 89.75 87 LEU A O 1
ATOM 712 N N . PRO A 1 88 ? -7.382 3.446 4.857 1.00 86.75 88 PRO A N 1
ATOM 713 C CA . PRO A 1 88 ? -8.038 3.060 6.111 1.00 86.75 88 PRO A CA 1
ATOM 714 C C . PRO A 1 88 ? -9.216 2.073 6.007 1.00 86.75 88 PRO A C 1
ATOM 716 O O . PRO A 1 88 ? -9.574 1.446 7.001 1.00 86.75 88 PRO A O 1
ATOM 719 N N . ASN A 1 89 ? -9.826 1.914 4.831 1.00 89.50 89 ASN A N 1
ATOM 720 C CA . ASN A 1 89 ? -10.886 0.931 4.561 1.00 89.50 89 ASN A CA 1
ATOM 721 C C . ASN A 1 89 ? -10.359 -0.476 4.214 1.00 89.50 89 ASN A C 1
ATOM 723 O O . ASN A 1 89 ? -11.134 -1.321 3.778 1.00 89.50 89 ASN A O 1
ATOM 727 N N . GLY A 1 90 ? -9.057 -0.720 4.361 1.00 91.25 90 GLY A N 1
ATOM 728 C CA . GLY A 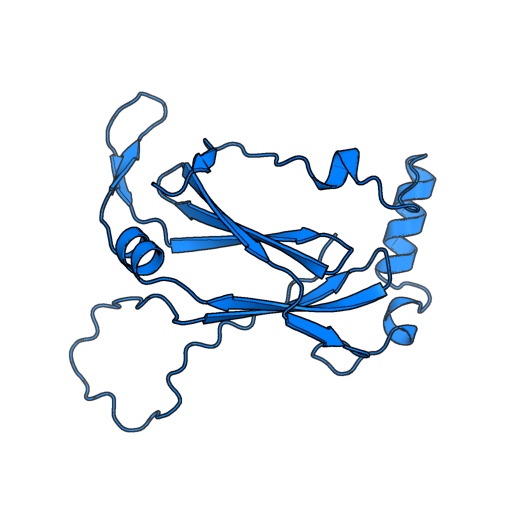1 90 ? -8.429 -2.011 4.091 1.00 91.25 90 GLY A CA 1
ATOM 729 C C . GLY A 1 90 ? -7.859 -2.153 2.681 1.00 91.25 90 GLY A C 1
ATOM 730 O O . GLY A 1 90 ? -7.111 -3.097 2.434 1.00 91.25 90 GLY A O 1
ATOM 731 N N . GLN A 1 91 ? -8.168 -1.227 1.766 1.00 94.50 91 GLN A N 1
ATOM 732 C CA . GLN A 1 91 ? -7.579 -1.239 0.428 1.00 94.50 91 GLN A CA 1
ATOM 733 C C . GLN A 1 91 ? -6.092 -0.868 0.474 1.00 94.50 91 GLN A C 1
ATOM 735 O O . GLN A 1 91 ? -5.641 -0.130 1.352 1.00 94.50 91 GLN A O 1
ATOM 740 N N . ALA A 1 92 ? -5.318 -1.367 -0.484 1.00 93.50 92 ALA A N 1
ATOM 741 C CA . ALA A 1 92 ? -3.903 -1.053 -0.603 1.00 93.50 92 ALA A CA 1
ATOM 742 C C . ALA A 1 92 ? -3.513 -0.803 -2.057 1.00 93.50 92 ALA A C 1
ATOM 744 O O . ALA A 1 92 ? -3.777 -1.624 -2.928 1.00 93.50 92 ALA A O 1
ATOM 745 N N . LYS A 1 93 ? -2.817 0.302 -2.308 1.00 93.19 93 LYS A N 1
ATOM 746 C CA . LYS A 1 93 ? -2.171 0.567 -3.598 1.00 93.19 93 LYS A CA 1
ATOM 747 C C . LYS A 1 93 ? -0.736 0.062 -3.561 1.00 93.19 93 LYS A C 1
ATOM 749 O O . LYS A 1 93 ? -0.059 0.219 -2.543 1.00 93.19 93 LYS A O 1
ATOM 754 N N . VAL A 1 94 ? -0.287 -0.552 -4.649 1.00 93.19 94 VAL A N 1
ATOM 755 C CA . VAL A 1 94 ? 1.032 -1.182 -4.747 1.00 93.19 94 VAL A CA 1
ATOM 756 C C . VAL A 1 94 ? 1.838 -0.519 -5.851 1.00 93.19 94 VAL A C 1
ATOM 758 O O . VAL A 1 94 ? 1.371 -0.379 -6.983 1.00 93.19 94 VAL A O 1
ATOM 761 N N . TRP A 1 95 ? 3.074 -0.163 -5.522 1.00 93.12 95 TRP A N 1
ATOM 762 C CA . TRP A 1 95 ? 4.062 0.316 -6.475 1.00 93.12 95 TRP A CA 1
ATOM 763 C C . TRP A 1 95 ? 5.345 -0.507 -6.397 1.00 93.12 95 TRP A C 1
ATOM 765 O O . TRP A 1 95 ? 5.672 -1.066 -5.349 1.00 93.12 95 TRP A O 1
ATOM 775 N N . LEU A 1 96 ? 6.094 -0.530 -7.496 1.00 91.62 96 LEU A N 1
ATOM 776 C CA . LEU A 1 96 ? 7.466 -1.015 -7.544 1.00 91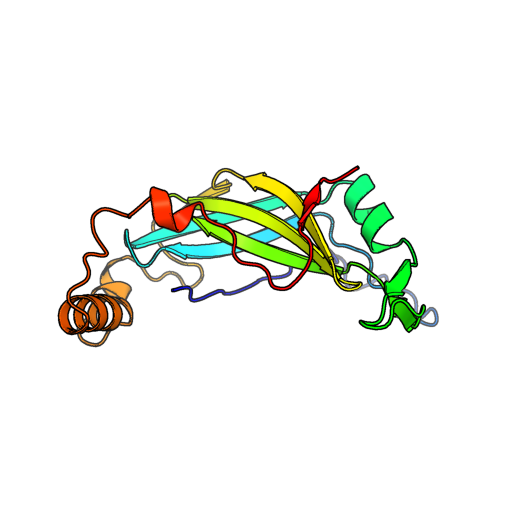.62 96 LEU A CA 1
ATOM 777 C C . LEU A 1 96 ? 8.409 0.175 -7.709 1.00 91.62 96 LEU A C 1
ATOM 779 O O . LEU A 1 96 ? 8.321 0.918 -8.684 1.00 91.62 96 LEU A O 1
ATOM 783 N N . ARG A 1 97 ? 9.323 0.348 -6.763 1.00 87.56 97 ARG A N 1
ATOM 784 C CA . ARG A 1 97 ? 10.300 1.429 -6.738 1.00 87.56 97 ARG A CA 1
ATOM 785 C C . ARG A 1 97 ? 11.706 0.921 -7.044 1.00 87.56 97 ARG A C 1
ATOM 787 O O . ARG A 1 97 ? 12.115 -0.176 -6.651 1.00 87.56 97 ARG A O 1
ATOM 794 N N . GLY A 1 98 ? 12.460 1.766 -7.734 1.00 84.69 98 GLY A N 1
ATOM 795 C CA . GLY A 1 98 ? 13.899 1.654 -7.924 1.00 84.69 98 GLY A CA 1
ATOM 796 C C . GLY A 1 98 ? 14.335 2.409 -9.170 1.00 84.69 98 GLY A C 1
ATOM 797 O O . GLY A 1 98 ? 13.509 2.874 -9.942 1.00 84.69 98 GLY A O 1
ATOM 798 N N . CYS A 1 99 ? 15.643 2.549 -9.378 1.00 86.06 99 CYS A N 1
ATOM 799 C CA . CYS A 1 99 ? 16.185 3.268 -10.538 1.00 86.06 99 CYS A CA 1
ATOM 800 C C . CYS A 1 99 ? 15.749 4.743 -10.683 1.00 86.06 99 CYS A C 1
ATOM 802 O O . CYS A 1 99 ? 15.850 5.289 -11.776 1.00 86.06 99 CYS A O 1
ATOM 804 N N . GLY A 1 100 ? 15.315 5.398 -9.599 1.00 82.12 100 GLY A N 1
ATOM 805 C CA . GLY A 1 100 ? 14.837 6.787 -9.638 1.00 82.12 100 GLY A CA 1
ATOM 806 C C . GLY A 1 100 ? 13.403 6.945 -10.152 1.00 82.12 100 GLY A C 1
ATOM 807 O O . GLY A 1 100 ? 12.995 8.055 -10.483 1.00 82.12 100 GLY A O 1
ATOM 808 N N . GLU A 1 101 ? 12.639 5.856 -10.216 1.00 85.88 101 GLU A N 1
ATOM 809 C CA . GLU A 1 101 ? 11.236 5.861 -10.617 1.00 85.88 101 GLU A CA 1
ATOM 810 C C . GLU A 1 101 ? 10.377 4.979 -9.705 1.00 85.88 101 GLU A C 1
ATOM 812 O O . GLU A 1 101 ? 10.857 4.054 -9.036 1.00 85.88 101 GLU A O 1
ATOM 817 N N . ILE A 1 102 ? 9.077 5.266 -9.723 1.00 88.94 102 ILE A N 1
ATOM 818 C CA . ILE A 1 102 ? 8.048 4.501 -9.028 1.00 88.94 102 ILE A CA 1
ATOM 819 C C . ILE A 1 102 ? 7.026 4.047 -10.063 1.00 88.94 102 ILE A C 1
ATOM 821 O O . ILE A 1 102 ? 6.446 4.858 -10.775 1.00 88.94 102 ILE A O 1
ATOM 825 N N . ILE A 1 103 ? 6.776 2.748 -10.146 1.00 91.88 103 ILE A N 1
ATOM 826 C CA . ILE A 1 103 ? 5.856 2.161 -11.120 1.00 91.88 103 ILE A CA 1
ATOM 827 C C . ILE A 1 103 ? 4.600 1.724 -10.387 1.00 91.88 103 ILE A C 1
ATOM 829 O O . ILE A 1 103 ? 4.677 0.908 -9.472 1.00 91.88 103 ILE A O 1
ATOM 833 N N . TYR A 1 104 ? 3.446 2.266 -10.766 1.00 93.00 104 TYR A N 1
ATOM 834 C CA . TYR A 1 104 ? 2.165 1.816 -10.226 1.00 93.00 104 TYR A CA 1
ATOM 835 C C . TYR A 1 104 ? 1.827 0.431 -10.771 1.00 93.00 104 TYR A C 1
ATOM 837 O O . TYR A 1 104 ? 1.828 0.232 -11.983 1.00 93.00 104 TYR A O 1
ATOM 845 N N . LEU A 1 105 ? 1.546 -0.514 -9.872 1.00 94.62 105 LEU A N 1
ATOM 846 C CA . LEU A 1 105 ? 1.224 -1.890 -10.241 1.00 94.62 105 LEU A CA 1
ATOM 847 C C . LEU A 1 105 ? -0.281 -2.129 -10.204 1.00 94.62 105 LEU A C 1
ATOM 849 O O . LEU A 1 105 ? -0.857 -2.568 -11.193 1.00 94.62 105 LEU A O 1
ATOM 853 N N . THR A 1 106 ? -0.914 -1.889 -9.052 1.00 95.50 106 THR A N 1
ATOM 854 C CA . THR A 1 106 ? -2.324 -2.236 -8.842 1.00 95.50 106 THR A CA 1
ATOM 855 C C . THR A 1 106 ? -2.897 -1.625 -7.558 1.00 95.50 106 THR A C 1
ATOM 857 O O . THR A 1 106 ? -2.161 -1.117 -6.706 1.00 95.50 106 THR A O 1
ATOM 860 N N . GLU A 1 107 ? -4.214 -1.731 -7.405 1.00 95.56 107 GLU A N 1
ATOM 861 C CA . GLU A 1 107 ? -4.961 -1.492 -6.172 1.00 95.56 107 GLU A CA 1
ATOM 862 C C . GLU A 1 107 ? -5.646 -2.794 -5.743 1.00 95.56 107 GLU A C 1
ATOM 864 O O . GLU A 1 107 ? -6.216 -3.522 -6.555 1.00 95.56 107 GLU A O 1
ATOM 869 N N . LEU A 1 108 ? -5.543 -3.112 -4.457 1.00 96.69 108 LEU A N 1
ATOM 870 C CA . LEU A 1 108 ? -5.977 -4.366 -3.861 1.00 96.69 108 LEU A CA 1
ATOM 871 C C . LEU A 1 108 ? -7.078 -4.097 -2.843 1.00 96.69 108 LEU A C 1
ATOM 873 O O . LEU A 1 108 ? -6.927 -3.240 -1.971 1.00 96.69 108 LEU A O 1
ATOM 877 N N . ALA A 1 109 ? -8.141 -4.894 -2.898 1.00 97.31 109 ALA A N 1
ATOM 878 C CA . ALA A 1 109 ? -9.044 -5.065 -1.767 1.00 97.31 109 ALA A CA 1
ATOM 879 C C . ALA A 1 109 ? -8.311 -5.761 -0.597 1.00 97.31 109 ALA A C 1
ATOM 881 O O . ALA A 1 109 ? -7.305 -6.445 -0.826 1.00 97.31 109 ALA A O 1
ATOM 882 N N . PRO A 1 110 ? -8.788 -5.622 0.655 1.00 96.12 110 PRO A N 1
ATOM 883 C CA . PRO A 1 110 ? -8.270 -6.439 1.746 1.00 96.12 110 PRO A CA 1
ATOM 884 C C . PRO A 1 110 ? -8.510 -7.925 1.441 1.00 96.12 110 PRO A C 1
ATOM 886 O O . PRO A 1 110 ? -9.618 -8.318 1.084 1.00 96.12 110 PRO A O 1
ATOM 889 N N . ASP A 1 111 ? -7.480 -8.754 1.614 1.00 97.12 111 ASP A N 1
ATOM 890 C CA . ASP A 1 111 ? -7.586 -10.217 1.518 1.00 97.12 111 ASP A CA 1
ATOM 891 C C . ASP A 1 111 ? -8.436 -10.754 2.673 1.00 97.12 111 ASP A C 1
ATOM 893 O O . ASP A 1 111 ? -9.287 -11.622 2.488 1.00 97.12 111 ASP A O 1
ATOM 897 N N . LYS A 1 112 ? -8.229 -10.195 3.875 1.00 95.75 112 LYS A N 1
ATOM 898 C CA . LYS A 1 112 ? -9.018 -10.505 5.072 1.00 95.75 112 LYS A CA 1
ATOM 899 C C . LYS A 1 112 ? -9.210 -9.278 5.945 1.00 95.75 112 LYS A C 1
ATOM 901 O O . LYS A 1 112 ? -8.330 -8.423 6.054 1.00 95.75 112 LYS A O 1
ATOM 906 N N . VAL A 1 113 ? -10.343 -9.270 6.634 1.00 96.12 113 VAL A N 1
ATOM 907 C CA . VAL A 1 113 ? -10.612 -8.419 7.791 1.00 96.12 113 VAL A CA 1
ATOM 908 C C . VAL A 1 113 ? -10.587 -9.324 9.017 1.00 96.12 113 VAL A C 1
ATOM 910 O O . VAL A 1 113 ? -11.228 -10.372 9.020 1.00 96.12 113 VAL A O 1
ATOM 913 N N . MET A 1 114 ? -9.799 -8.964 10.023 1.00 94.00 114 MET A N 1
ATOM 914 C CA . MET A 1 114 ? -9.606 -9.764 11.232 1.00 94.00 114 MET A CA 1
ATOM 915 C C . MET A 1 114 ? -10.201 -9.059 12.452 1.00 94.00 114 MET A C 1
ATOM 917 O O . MET A 1 114 ? -10.309 -7.834 12.473 1.00 94.00 114 MET A O 1
ATOM 921 N N . ASP A 1 115 ? -10.514 -9.829 13.495 1.00 94.75 115 ASP A N 1
ATOM 922 C CA . ASP A 1 115 ? -10.966 -9.296 14.792 1.00 94.75 115 ASP A CA 1
ATOM 923 C C . ASP A 1 115 ? -9.803 -8.856 15.696 1.00 94.75 115 ASP A C 1
ATOM 925 O O . ASP A 1 115 ? -9.995 -8.183 16.713 1.00 94.75 115 ASP A O 1
ATOM 929 N N . ARG A 1 116 ? -8.582 -9.294 15.367 1.00 92.62 116 ARG A N 1
ATOM 930 C CA . ARG A 1 116 ? -7.363 -9.093 16.155 1.00 92.62 116 ARG A CA 1
ATOM 931 C C . ARG A 1 116 ? -6.179 -8.870 15.223 1.00 92.62 116 ARG A C 1
ATOM 933 O O . ARG A 1 116 ? -6.193 -9.327 14.080 1.00 92.62 116 ARG A O 1
ATOM 940 N N . ASP A 1 117 ? -5.149 -8.196 15.720 1.00 87.69 117 ASP A N 1
ATOM 941 C CA . ASP A 1 117 ? -3.894 -8.042 14.993 1.00 87.69 117 ASP A CA 1
ATOM 942 C C . ASP A 1 117 ? -3.084 -9.351 14.941 1.00 87.69 117 ASP A C 1
ATOM 944 O O . ASP A 1 117 ? -3.440 -10.377 15.526 1.00 87.69 117 ASP A O 1
ATOM 948 N N . SER A 1 118 ? -1.946 -9.299 14.254 1.00 86.06 118 SER A N 1
ATOM 949 C CA . SER A 1 118 ? -1.007 -10.415 14.105 1.00 86.06 118 SER A CA 1
ATOM 950 C C . SER A 1 118 ? -0.396 -10.930 15.416 1.00 86.06 118 SER A C 1
ATOM 952 O O . SER A 1 118 ? 0.168 -12.018 15.429 1.00 86.06 118 SER A O 1
ATOM 954 N N . HIS A 1 119 ? -0.471 -10.159 16.502 1.00 86.75 119 HIS A N 1
ATOM 955 C CA . HIS A 1 119 ? -0.014 -10.551 17.838 1.00 86.75 119 HIS A CA 1
ATOM 956 C C . HIS A 1 119 ? -1.173 -11.040 18.721 1.00 86.75 119 HIS A C 1
ATOM 958 O O . HIS A 1 119 ? -0.972 -11.357 19.892 1.00 86.75 119 HIS A O 1
ATOM 964 N N . GLY A 1 120 ? -2.393 -11.094 18.183 1.00 89.12 120 GLY A N 1
ATOM 965 C CA . GLY A 1 120 ? -3.585 -11.470 18.924 1.00 89.12 120 GLY A CA 1
ATOM 966 C C . GLY A 1 120 ? -4.122 -10.356 19.823 1.00 89.12 120 GLY A C 1
ATOM 967 O O . GLY A 1 120 ? -4.882 -10.652 20.747 1.00 89.12 120 GLY A O 1
ATOM 968 N N . PHE A 1 121 ? -3.794 -9.085 19.586 1.00 89.88 121 PHE A N 1
ATOM 969 C CA . PHE A 1 121 ? -4.420 -7.962 20.283 1.00 89.88 121 PHE A CA 1
ATOM 970 C C . PHE A 1 121 ? -5.694 -7.503 19.568 1.00 89.88 121 PHE A C 1
ATOM 972 O O . PHE A 1 121 ? -5.694 -7.265 18.364 1.00 89.88 121 PHE A O 1
ATOM 979 N N . GLY A 1 122 ? -6.786 -7.370 20.322 1.00 91.38 122 GLY A N 1
ATOM 980 C CA . GLY A 1 122 ? -8.040 -6.793 19.827 1.00 91.38 122 GLY A CA 1
ATOM 981 C C . GLY A 1 122 ? -8.103 -5.273 20.004 1.00 91.38 122 GLY A C 1
ATOM 982 O O . GLY A 1 122 ? -7.188 -4.658 20.557 1.00 91.38 122 GLY A O 1
ATOM 983 N N . VAL A 1 123 ? -9.228 -4.685 19.586 1.00 89.69 123 VAL A N 1
ATOM 984 C CA . VAL A 1 123 ? -9.515 -3.234 19.625 1.00 89.69 123 VAL A CA 1
ATOM 985 C C . VAL A 1 123 ? -9.204 -2.601 20.985 1.00 89.69 123 VAL A C 1
ATOM 987 O O . VAL A 1 123 ? -8.616 -1.523 21.038 1.00 89.69 123 VAL A O 1
ATOM 990 N N . GLU A 1 124 ? -9.522 -3.292 22.082 1.00 90.44 124 GLU A N 1
ATOM 991 C CA . GLU A 1 124 ? -9.300 -2.798 23.447 1.00 90.44 124 GLU A CA 1
ATOM 992 C C . GLU A 1 124 ? -7.853 -2.375 23.699 1.00 90.44 124 GLU A C 1
ATOM 994 O O . GLU A 1 124 ? -7.608 -1.335 24.304 1.00 90.44 124 GLU A O 1
ATOM 999 N N . LYS A 1 125 ? -6.873 -3.116 23.164 1.00 88.38 125 LYS A N 1
ATOM 1000 C CA . LYS A 1 125 ? -5.451 -2.787 23.333 1.00 88.38 125 LYS A CA 1
ATOM 1001 C C . LYS A 1 125 ? -5.103 -1.419 22.743 1.00 88.38 125 LYS A C 1
ATOM 1003 O O . LYS A 1 125 ? -4.260 -0.709 23.286 1.00 88.38 125 LYS A O 1
ATOM 1008 N N . TYR A 1 126 ? -5.756 -1.061 21.643 1.00 84.06 126 TYR A N 1
ATOM 1009 C CA . TYR A 1 126 ? -5.510 0.162 20.888 1.00 84.06 126 TYR A CA 1
ATOM 1010 C C . TYR A 1 126 ? -6.286 1.365 21.426 1.00 84.06 126 TYR A C 1
ATOM 1012 O O . TYR A 1 126 ? -5.943 2.487 21.073 1.00 84.06 126 TYR A O 1
ATOM 1020 N N . LYS A 1 127 ? -7.275 1.142 22.299 1.00 84.50 127 LYS A N 1
ATOM 1021 C CA . LYS A 1 127 ? -8.060 2.187 22.973 1.00 84.50 127 LYS A CA 1
ATOM 1022 C C . LYS A 1 127 ? -7.616 2.464 24.413 1.00 84.50 127 LYS A C 1
ATOM 1024 O O . LYS A 1 127 ? -8.193 3.323 25.069 1.00 84.50 127 LYS A O 1
ATOM 1029 N N . GLN A 1 128 ? -6.600 1.758 24.915 1.00 85.06 128 GLN A N 1
ATOM 1030 C CA . GLN A 1 128 ? -6.067 2.001 26.258 1.00 85.06 128 GLN A CA 1
ATOM 1031 C C . GLN A 1 128 ? -5.539 3.441 26.405 1.00 85.06 128 GLN A C 1
ATOM 1033 O O . GLN A 1 128 ? -4.977 3.977 25.442 1.00 85.06 128 GLN A O 1
ATOM 1038 N N . PRO A 1 129 ? -5.648 4.049 27.601 1.00 80.19 129 PRO A N 1
ATOM 1039 C CA . PRO A 1 129 ? -5.001 5.322 27.889 1.00 80.19 129 PRO A CA 1
ATOM 1040 C C . PRO A 1 129 ? -3.497 5.266 27.593 1.00 80.19 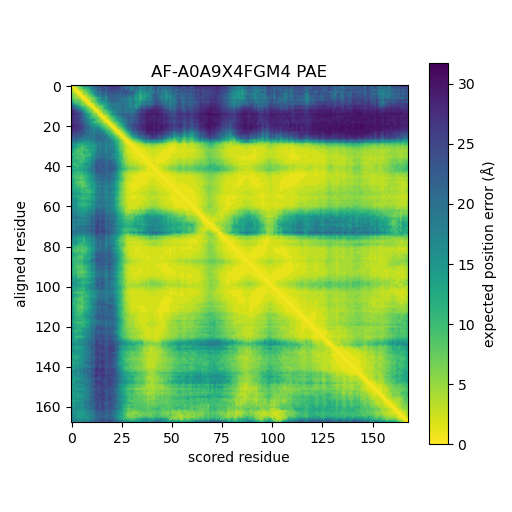129 PRO A C 1
ATOM 1042 O O . PRO A 1 129 ? -2.822 4.283 27.906 1.00 80.19 129 PRO A O 1
ATOM 1045 N N . GLY A 1 130 ? -2.967 6.308 26.962 1.00 78.94 130 GLY A N 1
ATOM 1046 C CA . GLY A 1 130 ? -1.586 6.380 26.489 1.00 78.94 130 GLY A CA 1
ATOM 1047 C C . GLY A 1 130 ? -1.310 5.594 25.202 1.00 78.94 130 GLY A C 1
ATOM 1048 O O . GLY A 1 130 ? -0.161 5.544 24.752 1.00 78.94 130 GLY A O 1
ATOM 1049 N N . SER A 1 131 ? -2.329 4.991 24.582 1.00 81.00 131 SER A N 1
ATOM 1050 C CA . SER A 1 131 ? -2.185 4.300 23.299 1.00 81.00 131 SER A CA 1
ATOM 1051 C C . SER A 1 131 ? -1.734 5.244 22.181 1.00 81.00 131 SER A C 1
ATOM 1053 O O . SER A 1 131 ? -1.893 6.467 22.216 1.00 81.00 131 SER A O 1
ATOM 1055 N N . SER A 1 132 ? -1.187 4.652 21.119 1.00 76.44 132 SER A N 1
ATOM 1056 C CA . SER A 1 132 ? -0.855 5.398 19.903 1.00 76.44 132 SER A CA 1
ATOM 1057 C C . SER A 1 132 ? -2.076 6.083 19.287 1.00 76.44 132 SER A C 1
ATOM 1059 O O . SER A 1 132 ? -1.912 7.129 18.667 1.00 76.44 132 SER A O 1
ATOM 1061 N N . LEU A 1 133 ? -3.275 5.518 19.461 1.00 79.06 133 LEU A N 1
ATOM 1062 C CA . LEU A 1 133 ? -4.509 6.077 18.924 1.00 79.06 133 LEU A CA 1
ATOM 1063 C C . LEU A 1 133 ? -4.883 7.382 19.627 1.00 79.06 133 LEU A C 1
ATOM 1065 O O . LEU A 1 133 ? -5.007 8.410 18.967 1.00 79.06 133 LEU A O 1
ATOM 1069 N N . GLU A 1 134 ? -4.963 7.372 20.958 1.00 81.62 134 GLU A N 1
ATOM 1070 C CA . GLU A 1 134 ? -5.259 8.574 21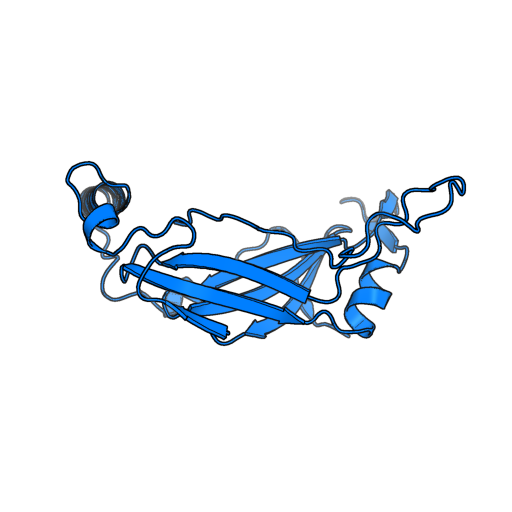.750 1.00 81.62 134 GLU A CA 1
ATOM 1071 C C . GLU A 1 134 ? -4.268 9.705 21.437 1.00 81.62 134 GLU A C 1
ATOM 1073 O O . GLU A 1 134 ? -4.653 10.849 21.201 1.00 81.62 134 GLU A O 1
ATOM 1078 N N . ARG A 1 135 ? -2.977 9.372 21.321 1.00 83.19 135 ARG A N 1
ATOM 1079 C CA . ARG A 1 135 ? -1.933 10.336 20.944 1.00 83.19 135 ARG A CA 1
ATOM 1080 C C . ARG A 1 135 ? -2.136 10.936 19.552 1.00 83.19 135 ARG A C 1
ATOM 1082 O O . ARG A 1 135 ? -1.745 12.079 19.330 1.00 83.19 135 ARG A O 1
ATOM 1089 N N . ILE A 1 136 ? -2.675 10.173 18.600 1.00 82.25 136 ILE A N 1
ATOM 1090 C CA . ILE A 1 136 ? -2.977 10.668 17.250 1.00 82.25 136 ILE A CA 1
ATOM 1091 C C . ILE A 1 136 ? -4.169 11.626 17.296 1.00 82.25 136 ILE A C 1
ATOM 1093 O O . ILE A 1 136 ? -4.072 12.700 16.705 1.00 82.25 136 ILE A O 1
ATOM 1097 N N . HIS A 1 137 ? -5.235 11.277 18.022 1.00 81.19 137 HIS A N 1
ATOM 1098 C CA . HIS A 1 137 ? -6.400 12.150 18.196 1.00 81.19 137 HIS A CA 1
ATOM 1099 C C . HIS A 1 137 ? -6.020 13.469 18.868 1.00 81.19 137 HIS A C 1
ATOM 1101 O O . HIS A 1 137 ? -6.283 14.527 18.308 1.00 81.19 137 HIS A O 1
ATOM 1107 N N . LYS A 1 138 ? -5.270 13.419 19.975 1.00 86.06 138 LYS A N 1
ATOM 1108 C CA . LYS A 1 138 ? -4.802 14.627 20.663 1.00 86.06 138 LYS A CA 1
ATOM 1109 C C . LYS A 1 138 ? -3.981 15.547 19.755 1.00 86.06 138 LYS A C 1
ATOM 1111 O O . LYS A 1 138 ? -4.201 16.746 19.719 1.00 86.06 138 LYS A O 1
ATOM 1116 N N . ARG A 1 139 ? -3.064 14.990 18.955 1.00 86.75 139 ARG A N 1
ATOM 1117 C CA . ARG A 1 139 ? -2.282 15.785 17.989 1.00 86.75 139 ARG A CA 1
ATOM 1118 C C . ARG A 1 139 ? -3.139 16.414 16.893 1.00 86.75 139 ARG A C 1
ATOM 1120 O O . ARG A 1 139 ? -2.763 17.461 16.376 1.00 86.75 139 ARG A O 1
ATOM 1127 N N . ALA A 1 140 ? -4.213 15.744 16.482 1.00 85.44 140 ALA A N 1
ATOM 1128 C CA . ALA A 1 140 ? -5.150 16.286 15.507 1.00 85.44 140 ALA A CA 1
ATOM 1129 C C . ALA A 1 140 ? -5.939 17.459 16.110 1.00 85.44 140 ALA A C 1
ATOM 1131 O O . ALA A 1 140 ? -6.015 18.516 15.488 1.00 85.44 140 ALA A O 1
ATOM 1132 N N . GLU A 1 141 ? -6.420 17.303 17.346 1.00 87.81 141 GLU A N 1
ATOM 1133 C CA . GLU A 1 141 ? -7.077 18.362 18.122 1.00 87.81 141 GLU A CA 1
ATOM 1134 C C . GLU A 1 141 ? -6.157 19.572 18.327 1.00 87.81 141 GLU A C 1
ATOM 1136 O O . GLU A 1 141 ? -6.539 20.689 17.984 1.00 87.81 141 GLU A O 1
ATOM 1141 N N . ASP A 1 142 ? -4.917 19.350 18.779 1.00 92.44 142 ASP A N 1
ATOM 1142 C CA . ASP A 1 142 ? -3.907 20.401 18.982 1.00 92.44 142 ASP A CA 1
ATOM 1143 C C . ASP A 1 142 ? -3.595 21.170 17.682 1.00 92.44 142 ASP A C 1
ATOM 1145 O O . ASP A 1 142 ? -3.257 22.353 17.709 1.00 92.44 142 ASP A O 1
ATOM 1149 N N . ALA A 1 143 ? -3.704 20.503 16.529 1.00 91.12 143 ALA A N 1
ATOM 1150 C CA . ALA A 1 143 ? -3.504 21.101 15.211 1.00 91.12 143 ALA A CA 1
ATOM 1151 C C . ALA A 1 143 ? -4.791 21.694 14.600 1.00 91.12 143 ALA A C 1
ATOM 1153 O O . ALA A 1 143 ? -4.743 22.211 13.483 1.00 91.12 143 ALA A O 1
ATOM 1154 N N . GLY A 1 144 ? -5.934 21.610 15.290 1.00 89.94 144 GLY A N 1
ATOM 1155 C CA . GLY A 1 144 ? -7.226 22.096 14.801 1.00 89.94 144 GLY A CA 1
ATOM 1156 C C . GLY A 1 144 ? -7.740 21.350 13.565 1.00 89.94 144 GLY A C 1
ATOM 1157 O O . GLY A 1 144 ? -8.462 21.930 12.754 1.00 89.94 144 GLY A O 1
ATOM 1158 N N . VAL A 1 145 ? -7.348 20.084 13.380 1.00 84.75 145 VAL A N 1
ATOM 1159 C CA . VAL A 1 145 ? -7.746 19.263 12.228 1.00 84.75 145 VAL A CA 1
ATOM 1160 C C . VAL A 1 145 ? -8.651 18.109 12.645 1.00 84.75 145 VAL A C 1
ATOM 1162 O O . VAL A 1 145 ? -8.426 17.448 13.654 1.00 84.75 145 VAL A O 1
ATOM 1165 N N . LEU A 1 146 ? -9.652 17.816 11.814 1.00 79.44 146 LEU A N 1
ATOM 1166 C CA . LEU A 1 146 ? -10.488 16.625 11.953 1.00 79.44 146 LEU A CA 1
ATOM 1167 C C . LEU A 1 146 ? -9.857 15.459 11.185 1.00 79.44 146 LEU A C 1
ATOM 1169 O O . LEU A 1 146 ? -9.503 15.592 10.011 1.00 79.44 146 LEU A O 1
ATOM 1173 N N . ILE A 1 147 ? -9.716 14.319 11.860 1.00 76.00 147 ILE A N 1
ATOM 1174 C CA . ILE A 1 147 ? -9.258 13.048 11.269 1.00 76.00 147 ILE A CA 1
ATOM 1175 C C . ILE A 1 147 ? -10.389 12.019 11.126 1.00 76.00 147 ILE A C 1
ATOM 1177 O O . ILE A 1 147 ? -10.200 10.997 10.466 1.00 76.00 147 ILE A O 1
ATOM 1181 N N . ASP A 1 148 ? -11.544 12.316 11.722 1.00 76.56 148 ASP A N 1
ATOM 1182 C CA . ASP A 1 148 ? -12.791 11.561 11.637 1.00 76.56 148 ASP A CA 1
ATOM 1183 C C . ASP A 1 148 ? -13.927 12.546 11.276 1.00 76.56 148 ASP A C 1
ATOM 1185 O O . ASP A 1 148 ? -14.063 13.563 11.968 1.00 76.56 148 ASP A O 1
ATOM 1189 N N . PRO A 1 149 ? -14.694 12.325 10.186 1.00 78.25 149 PRO A N 1
ATOM 1190 C CA . PRO A 1 149 ? -14.582 11.228 9.216 1.00 78.25 149 PRO A CA 1
ATOM 1191 C C . PRO A 1 149 ? -13.313 11.294 8.361 1.00 78.25 149 PRO A C 1
ATOM 1193 O O . PRO A 1 149 ? -12.672 12.335 8.220 1.00 78.25 149 PRO A O 1
ATOM 1196 N N . ILE A 1 150 ? -12.960 10.152 7.763 1.00 78.00 150 ILE A N 1
ATOM 1197 C CA . ILE A 1 150 ? -11.758 10.000 6.934 1.00 78.00 150 ILE A CA 1
ATOM 1198 C C . ILE A 1 150 ? -11.825 10.954 5.728 1.00 78.00 150 ILE A C 1
ATOM 1200 O O . ILE A 1 150 ? -12.737 10.817 4.907 1.00 78.00 150 ILE A O 1
ATOM 1204 N N . PRO A 1 151 ? -10.858 11.878 5.561 1.00 79.31 151 PRO A N 1
ATOM 1205 C CA . PRO A 1 151 ? -10.845 12.810 4.436 1.00 79.31 151 PRO A CA 1
ATOM 1206 C C . PRO A 1 151 ? -10.351 12.107 3.161 1.00 79.31 151 PRO A C 1
ATOM 1208 O O . PRO A 1 151 ? -9.164 12.135 2.823 1.00 79.31 151 PRO A O 1
ATOM 1211 N N . TRP A 1 152 ? -11.260 11.415 2.467 1.00 82.56 152 TRP A N 1
ATOM 1212 C CA . TRP A 1 152 ? -10.957 10.594 1.284 1.00 82.56 152 TRP A CA 1
ATOM 1213 C C . TRP A 1 152 ? -10.324 11.366 0.122 1.00 82.56 152 TRP A C 1
ATOM 1215 O O . TRP A 1 152 ? -9.532 10.797 -0.633 1.00 82.56 152 TRP A O 1
ATOM 1225 N N . ASP A 1 153 ? -10.621 12.659 0.004 1.00 81.00 153 ASP A N 1
ATOM 1226 C CA . ASP A 1 153 ? -9.998 13.578 -0.949 1.00 81.00 153 ASP A CA 1
ATOM 1227 C C . ASP A 1 153 ? -8.481 13.701 -0.719 1.00 81.00 153 ASP A C 1
ATOM 1229 O O . ASP A 1 153 ? -7.700 13.750 -1.670 1.00 81.00 153 ASP A O 1
ATOM 1233 N N . LYS A 1 154 ? -8.044 13.677 0.547 1.00 76.75 154 LYS A N 1
ATOM 1234 C CA . LYS A 1 154 ? -6.626 13.760 0.926 1.00 76.75 154 LYS A CA 1
ATOM 1235 C C . LYS A 1 154 ? -5.929 12.409 0.856 1.00 76.75 154 LYS A C 1
ATOM 1237 O O . LYS A 1 154 ? -4.772 12.344 0.450 1.00 76.75 154 LYS A O 1
ATOM 1242 N N . VAL A 1 155 ? -6.621 11.340 1.249 1.00 73.62 155 VAL A N 1
ATOM 1243 C CA . VAL A 1 155 ? -6.053 9.983 1.340 1.00 73.62 155 VAL A CA 1
ATOM 1244 C C . VAL A 1 155 ? -5.733 9.395 -0.041 1.00 73.62 155 VAL A C 1
ATOM 1246 O O . VAL A 1 155 ? -4.793 8.616 -0.175 1.00 73.62 155 VAL A O 1
ATOM 1249 N N . ASN A 1 156 ? -6.456 9.797 -1.089 1.00 73.00 156 ASN A N 1
ATOM 1250 C CA . ASN A 1 156 ? -6.219 9.302 -2.447 1.00 73.00 156 ASN A CA 1
ATOM 1251 C C . ASN A 1 156 ? -5.069 9.989 -3.196 1.00 73.00 156 ASN A C 1
ATOM 1253 O O . ASN A 1 156 ? -4.699 9.538 -4.282 1.00 73.00 156 ASN A O 1
ATOM 1257 N N . LYS A 1 157 ? -4.492 11.058 -2.641 1.00 76.38 157 LYS A N 1
ATOM 1258 C CA . LYS A 1 157 ? -3.422 11.810 -3.294 1.00 76.38 157 LYS A CA 1
ATOM 1259 C C . LYS A 1 157 ? -2.063 11.152 -3.056 1.00 76.38 157 LYS A C 1
ATOM 1261 O O . LYS A 1 157 ? -1.630 10.992 -1.918 1.00 76.38 157 LYS A O 1
ATOM 1266 N N . VAL A 1 158 ? -1.366 10.820 -4.140 1.00 76.00 158 VAL A N 1
ATOM 1267 C CA . VAL A 1 158 ? -0.005 10.271 -4.090 1.00 76.00 158 VAL A CA 1
ATOM 1268 C C . VAL A 1 158 ? 1.001 11.419 -4.125 1.00 76.00 158 VAL A C 1
ATOM 1270 O O . VAL A 1 158 ? 0.956 12.262 -5.018 1.00 76.00 158 VAL A O 1
ATOM 1273 N N . TYR A 1 159 ? 1.911 11.447 -3.154 1.00 75.62 159 TYR A N 1
ATOM 1274 C CA . TYR A 1 159 ? 3.040 12.374 -3.124 1.00 75.62 159 TYR A CA 1
ATOM 1275 C C . TYR A 1 159 ? 4.320 11.583 -3.376 1.00 75.62 159 TYR A C 1
ATOM 1277 O O . TYR A 1 159 ? 4.630 10.659 -2.628 1.00 75.62 159 TYR A O 1
ATOM 1285 N N . SER A 1 160 ? 5.055 11.943 -4.423 1.00 75.81 160 SER A N 1
ATOM 1286 C CA . SER A 1 160 ? 6.314 11.299 -4.790 1.00 75.81 160 SER A CA 1
ATOM 1287 C C . SER A 1 160 ? 7.340 12.353 -5.188 1.00 75.81 160 SER A C 1
ATOM 1289 O O . SER A 1 160 ? 6.995 13.338 -5.838 1.00 75.81 160 SER A O 1
ATOM 1291 N N . MET A 1 161 ? 8.596 12.145 -4.790 1.00 75.25 161 MET A N 1
ATOM 1292 C CA . MET A 1 161 ? 9.733 12.914 -5.313 1.00 75.25 161 MET A CA 1
ATOM 1293 C C . MET A 1 161 ? 10.213 12.384 -6.671 1.00 75.25 161 MET A C 1
ATOM 1295 O O . MET A 1 161 ? 10.917 13.087 -7.388 1.00 75.25 161 MET A O 1
ATOM 1299 N N . GLU A 1 162 ? 9.860 11.141 -6.991 1.00 79.12 162 GLU A N 1
ATOM 1300 C CA . GLU A 1 162 ? 10.219 10.419 -8.210 1.00 79.12 162 GLU A CA 1
ATOM 1301 C C . GLU A 1 162 ? 9.040 10.404 -9.187 1.00 79.12 162 GLU A C 1
ATOM 1303 O O . GLU A 1 162 ? 7.876 10.496 -8.780 1.00 79.12 162 GLU A O 1
ATOM 1308 N N . GLU A 1 163 ? 9.334 10.260 -10.477 1.00 80.31 163 GLU A N 1
ATOM 1309 C CA . GLU A 1 163 ? 8.305 10.123 -11.505 1.00 80.31 163 GLU A CA 1
ATOM 1310 C C . GLU A 1 163 ? 7.480 8.847 -11.272 1.00 80.31 163 GLU A C 1
ATOM 1312 O O . GLU A 1 163 ? 8.035 7.763 -11.064 1.00 80.31 163 GLU A O 1
ATOM 1317 N N . ILE A 1 164 ? 6.149 8.985 -11.310 1.00 83.06 164 ILE A N 1
ATOM 1318 C CA . ILE A 1 164 ? 5.223 7.854 -11.230 1.00 83.06 164 ILE A CA 1
ATOM 1319 C C . ILE A 1 164 ? 4.900 7.403 -12.651 1.00 83.06 164 ILE A C 1
ATOM 1321 O O . ILE A 1 164 ? 4.299 8.155 -13.416 1.00 83.06 164 ILE A O 1
ATOM 1325 N N . LYS A 1 165 ? 5.261 6.166 -12.984 1.00 86.12 165 LYS A N 1
ATOM 1326 C CA . LYS A 1 165 ? 5.022 5.562 -14.297 1.00 86.12 165 LYS A CA 1
ATOM 1327 C C . LYS A 1 165 ? 3.930 4.491 -14.228 1.00 86.12 165 LYS A C 1
ATOM 1329 O O . LYS A 1 165 ? 3.804 3.820 -13.199 1.00 86.12 165 LYS A O 1
ATOM 1334 N N . PRO A 1 166 ? 3.136 4.308 -15.296 1.00 82.38 166 PRO A N 1
ATOM 1335 C CA . PRO A 1 166 ? 2.284 3.134 -15.417 1.00 82.38 166 PRO A CA 1
ATOM 1336 C C . PRO A 1 166 ? 3.137 1.879 -15.643 1.00 82.38 166 PRO A C 1
ATOM 1338 O O . PRO A 1 166 ? 4.260 1.956 -16.149 1.00 82.38 166 PRO A O 1
ATOM 1341 N N . LEU A 1 167 ? 2.596 0.720 -15.271 1.00 81.38 167 LEU A N 1
ATOM 1342 C CA . LEU A 1 167 ? 3.123 -0.559 -15.734 1.00 81.38 167 LEU A CA 1
ATOM 1343 C C . LEU A 1 167 ? 2.853 -0.663 -17.246 1.00 81.38 167 LEU A C 1
ATOM 1345 O O . LEU A 1 167 ? 1.696 -0.591 -17.658 1.00 81.38 167 LEU A O 1
ATOM 1349 N N . ASN A 1 168 ? 3.918 -0.768 -18.045 1.00 64.06 168 ASN A N 1
ATOM 1350 C CA . ASN A 1 168 ? 3.855 -0.960 -19.500 1.00 64.06 168 ASN A CA 1
ATOM 1351 C C . ASN A 1 168 ? 3.930 -2.439 -19.861 1.00 64.06 168 ASN A C 1
ATOM 1353 O O . ASN A 1 168 ? 4.776 -3.126 -19.241 1.00 64.06 168 ASN A O 1
#

Organism: NCBI:txid28171

Radius of gyration: 19.48 Å; Cα contacts (8 Å, |Δi|>4): 264; chains: 1; bounding box: 43×52×47 Å

InterPro domains:
  IPR021326 Protein of unknown function DUF2931 [PF11153] (27-153)

Secondary structure (DSSP, 8-state):
---EEEE-------TT-----------PPPSEEEEEEEETTTTEEEEEEEE--HHHHHHHHS-EEEEPTTS-EEEEE-EEEEEEEE-TTS-EEEEEEETTEEEEEEEE--SEEESS-TTS--HHHHHSTT-HHHHHHHHHHHTT---SS--HHHHT----SSEEEE--

Foldseek 3Di:
DDDWDWDPDAPPVPPPPPPPDPDPPPVQAGQKGWTWTALLLVRWTFIWMDGQDPLNSVQQVDWDFQQDPVRDTHDIKGQRDWDWQADSQRKIWIWTDMSQEIETDDITHTPDIDQATPVRHGSVVQPDPVHPSVVVVVVCVVVVHDPPPPPPVVSPDDDDPGYYHYSD

pLDDT: mean 78.22, std 20.02, range [26.88, 97.31]

Mean predicted aligned error: 9.95 Å